Protein AF-A0A6C1NPS7-F1 (afdb_monomer_lite)

Radius of gyration: 22.15 Å; chains: 1; bounding box: 66×22×76 Å

Foldseek 3Di:
DDDDPDDPPPPPPPPVVLVVLLVVLLVQCVVLPDDPVLSVVQDSVRSSVLSVVLVPDDPVCSNVSSVVSCVVVVSDPPCVNVPPPPPPPPPPDD

Secondary structure (DSSP, 8-state):
--PPPP-------HHHHHHHHHHHHHHHHHHHT--HHHHTTS-HHHHHHHHHHHHHS-TTTHHHHHHHHHHHTTSS-THHHH------------

Sequence (94 aa):
MFEPQEKADFHMNDSVTEDSVAVDAKRILLRYGVPVAILGDIGEADRIELAREVSRTAVPDRGDRLKELLVEKGYLGPEVLEAPKRKKRRKKKK

pLDDT: mean 78.63, std 16.17, range [44.78, 94.38]

Str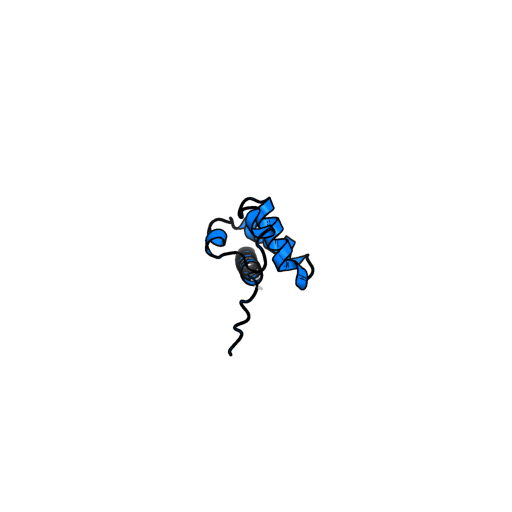ucture (mmCIF, N/CA/C/O backbone):
data_AF-A0A6C1NPS7-F1
#
_entry.id   AF-A0A6C1NPS7-F1
#
loop_
_atom_site.group_PDB
_atom_site.id
_atom_site.type_symbol
_atom_site.label_atom_id
_atom_site.label_alt_id
_atom_site.label_comp_id
_atom_site.label_asym_id
_atom_site.label_entity_id
_atom_site.label_seq_id
_atom_site.pdbx_PDB_ins_code
_atom_site.Cartn_x
_atom_site.Cartn_y
_atom_site.Cartn_z
_atom_site.occupancy
_atom_site.B_iso_or_equiv
_atom_site.auth_seq_id
_atom_site.auth_comp_id
_atom_site.auth_asym_id
_atom_site.auth_atom_id
_atom_site.pdbx_PDB_model_num
ATOM 1 N N . MET A 1 1 ? 51.424 -9.106 -36.170 1.00 44.78 1 MET A N 1
ATOM 2 C CA . MET A 1 1 ? 49.970 -9.346 -36.256 1.00 44.78 1 MET A CA 1
ATOM 3 C C . MET A 1 1 ? 49.417 -9.145 -34.863 1.00 44.78 1 MET A C 1
ATOM 5 O O . MET A 1 1 ? 49.891 -9.811 -33.956 1.00 44.78 1 MET A O 1
ATOM 9 N N . PHE A 1 2 ? 48.546 -8.158 -34.678 1.00 51.28 2 PHE A N 1
ATOM 10 C CA . PHE A 1 2 ? 47.922 -7.852 -33.393 1.00 51.28 2 PHE A CA 1
ATOM 11 C C . PHE A 1 2 ? 46.442 -8.181 -33.572 1.00 51.28 2 PHE A C 1
ATOM 13 O O . PHE A 1 2 ? 45.776 -7.532 -34.378 1.00 51.28 2 PHE A O 1
ATOM 20 N N . GLU A 1 3 ? 45.968 -9.247 -32.934 1.00 60.12 3 GLU A N 1
ATOM 21 C CA . GLU A 1 3 ? 44.545 -9.588 -32.937 1.00 60.12 3 GLU A CA 1
ATOM 22 C C . GLU A 1 3 ? 43.798 -8.573 -32.060 1.00 60.12 3 GLU A C 1
ATOM 24 O O . GLU A 1 3 ? 44.157 -8.403 -30.889 1.00 60.12 3 GLU A O 1
ATOM 29 N N . PRO A 1 4 ? 42.792 -7.856 -32.587 1.00 61.94 4 PRO A N 1
ATOM 30 C CA . PRO A 1 4 ? 41.958 -7.008 -31.757 1.00 61.94 4 PRO A CA 1
ATOM 31 C C . PRO A 1 4 ? 41.005 -7.903 -30.958 1.00 61.94 4 PRO A C 1
ATOM 33 O O . PRO A 1 4 ? 40.188 -8.616 -31.533 1.00 61.94 4 PRO A O 1
ATOM 36 N N . GLN A 1 5 ? 41.119 -7.865 -29.629 1.00 60.88 5 GLN A N 1
ATOM 37 C CA . GLN A 1 5 ? 40.161 -8.510 -28.733 1.00 60.88 5 GLN A CA 1
ATOM 38 C C . GLN A 1 5 ? 38.755 -7.955 -28.994 1.00 60.88 5 GLN A C 1
ATOM 40 O O . GLN A 1 5 ? 38.541 -6.739 -28.949 1.00 60.88 5 GLN A O 1
ATOM 45 N N . GLU A 1 6 ? 37.825 -8.864 -29.288 1.00 58.84 6 GLU A N 1
ATOM 46 C CA . GLU A 1 6 ? 36.400 -8.599 -29.446 1.00 58.84 6 GLU A CA 1
ATOM 47 C C . GLU A 1 6 ? 35.880 -7.797 -28.252 1.00 58.84 6 GLU A C 1
ATOM 49 O O . GLU A 1 6 ? 36.061 -8.164 -27.087 1.00 58.84 6 GLU A O 1
ATOM 54 N N . LYS A 1 7 ? 35.227 -6.671 -28.546 1.00 59.28 7 LYS A N 1
ATOM 55 C CA . LYS A 1 7 ? 34.462 -5.945 -27.543 1.00 59.28 7 LYS A CA 1
ATOM 56 C C . LYS A 1 7 ? 33.298 -6.838 -27.143 1.00 59.28 7 LYS A C 1
ATOM 58 O O . LYS A 1 7 ? 32.367 -7.012 -27.918 1.00 59.28 7 LYS A O 1
ATOM 63 N N . ALA A 1 8 ? 33.367 -7.408 -25.946 1.00 59.34 8 ALA A N 1
ATOM 64 C CA . ALA A 1 8 ? 32.209 -8.010 -25.317 1.00 59.34 8 ALA A CA 1
ATOM 65 C C . ALA A 1 8 ? 31.149 -6.913 -25.153 1.00 59.34 8 ALA A C 1
ATOM 67 O O . ALA A 1 8 ? 31.277 -6.038 -24.293 1.00 59.34 8 ALA A O 1
ATOM 68 N N . ASP A 1 9 ? 30.136 -6.932 -26.016 1.00 54.50 9 ASP A N 1
ATOM 69 C CA . ASP A 1 9 ? 28.911 -6.169 -25.838 1.00 54.50 9 ASP A CA 1
ATOM 70 C C . ASP A 1 9 ? 28.273 -6.625 -24.525 1.00 54.50 9 ASP A C 1
ATOM 72 O O . ASP A 1 9 ? 27.632 -7.675 -24.434 1.00 54.50 9 ASP A O 1
ATOM 76 N N . PHE A 1 10 ? 28.509 -5.846 -23.474 1.00 56.34 10 PHE A N 1
ATOM 77 C CA . PHE A 1 10 ? 27.845 -5.974 -22.190 1.00 56.34 10 PHE A CA 1
ATOM 78 C C . PHE A 1 10 ? 26.362 -5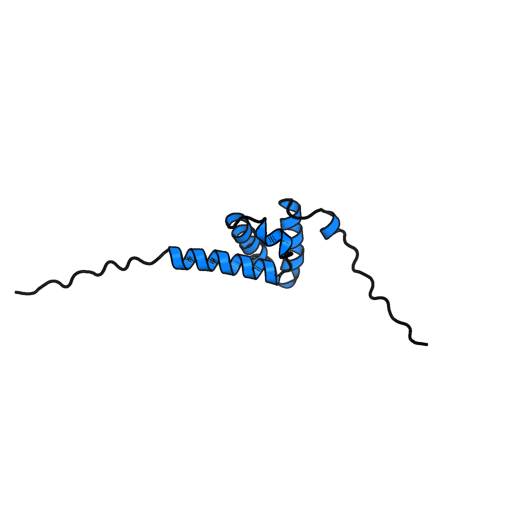.651 -22.404 1.00 56.34 10 PHE A C 1
ATOM 80 O O . PHE A 1 10 ? 25.931 -4.509 -22.255 1.00 56.34 10 PHE A O 1
ATOM 87 N N . HIS A 1 11 ? 25.585 -6.657 -22.809 1.00 58.03 11 HIS A N 1
ATOM 88 C CA . HIS A 1 11 ? 24.130 -6.616 -22.747 1.00 58.03 11 HIS A CA 1
ATOM 89 C C . HIS A 1 11 ? 23.746 -6.558 -21.264 1.00 58.03 11 HIS A C 1
ATOM 91 O O . HIS A 1 11 ? 23.625 -7.572 -20.579 1.00 58.03 11 HIS A O 1
ATOM 97 N N . MET A 1 12 ? 23.644 -5.333 -20.753 1.00 56.09 12 MET A N 1
ATOM 98 C CA . MET A 1 12 ? 23.063 -5.015 -19.458 1.00 56.09 12 MET A CA 1
ATOM 99 C C . MET A 1 12 ? 21.625 -5.550 -19.471 1.00 56.09 12 MET A C 1
ATOM 101 O O . MET A 1 12 ? 20.788 -5.069 -20.22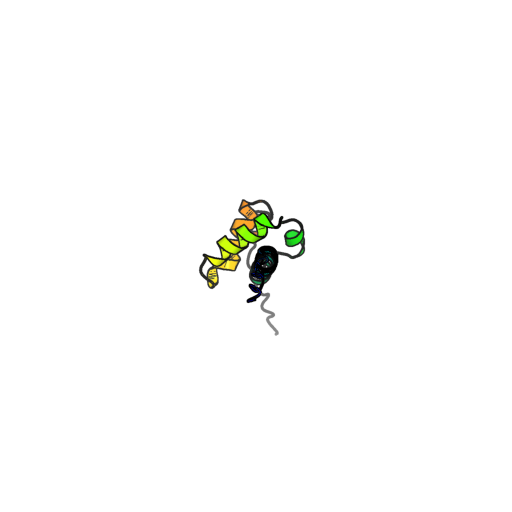7 1.00 56.09 12 MET A O 1
ATOM 105 N N . ASN A 1 13 ? 21.360 -6.597 -18.690 1.00 54.12 13 ASN A N 1
ATOM 106 C CA . ASN A 1 13 ? 20.034 -7.191 -18.554 1.00 54.12 13 ASN A CA 1
ATOM 107 C C . ASN A 1 13 ? 19.062 -6.187 -17.907 1.00 54.12 13 ASN A C 1
ATOM 109 O O . ASN A 1 13 ? 18.944 -6.157 -16.681 1.00 54.12 13 ASN A O 1
ATOM 113 N N . ASP A 1 14 ? 18.315 -5.428 -18.709 1.00 55.78 14 ASP A N 1
ATOM 114 C CA . ASP A 1 14 ? 17.176 -4.628 -18.226 1.00 55.78 14 ASP A CA 1
ATOM 115 C C . ASP A 1 14 ? 16.111 -5.497 -17.512 1.00 55.78 14 ASP A C 1
ATOM 117 O O . ASP A 1 14 ? 15.405 -5.025 -16.618 1.00 55.78 14 ASP A O 1
ATOM 121 N N . SER A 1 15 ? 16.057 -6.805 -17.801 1.00 53.09 15 SER A N 1
ATOM 122 C CA . SER A 1 15 ? 15.117 -7.745 -17.174 1.00 53.09 15 SER A CA 1
ATOM 123 C C . SER A 1 15 ? 15.363 -7.983 -15.676 1.00 53.09 15 SER A C 1
ATOM 125 O O . SER A 1 15 ? 14.413 -8.172 -14.921 1.00 53.09 15 SER A O 1
ATOM 127 N N . VAL A 1 16 ? 16.615 -7.926 -15.198 1.00 54.72 16 VAL A N 1
ATOM 128 C CA . VAL A 1 16 ? 16.935 -8.160 -13.771 1.00 54.72 16 VAL A CA 1
ATOM 129 C C . VAL A 1 16 ? 16.415 -7.011 -12.896 1.00 54.72 16 VAL A C 1
ATOM 131 O O . VAL A 1 16 ? 16.024 -7.209 -11.740 1.00 54.72 16 VAL A O 1
ATOM 134 N N . THR A 1 17 ? 16.389 -5.797 -13.445 1.00 58.97 17 THR A N 1
ATOM 135 C CA . THR A 1 17 ? 15.870 -4.609 -12.764 1.00 58.97 17 THR A CA 1
ATOM 136 C C . THR A 1 17 ? 14.348 -4.585 -12.696 1.00 58.97 17 THR A C 1
ATOM 138 O O . THR A 1 17 ? 13.813 -4.218 -11.650 1.00 58.97 17 THR A O 1
ATOM 141 N N . GLU A 1 18 ? 13.642 -5.011 -13.745 1.00 61.22 18 GLU A N 1
ATOM 142 C CA . GLU A 1 18 ? 12.172 -5.020 -13.752 1.00 61.22 18 GLU A CA 1
ATOM 143 C C . GLU A 1 18 ? 11.593 -6.050 -12.774 1.00 61.22 18 GLU A C 1
ATOM 145 O O . GLU A 1 18 ? 10.762 -5.689 -11.933 1.00 61.22 18 GLU A O 1
ATOM 150 N N . ASP A 1 19 ? 12.128 -7.277 -12.766 1.00 68.06 19 ASP A N 1
ATOM 151 C CA . ASP A 1 19 ? 11.752 -8.306 -11.785 1.00 68.06 19 ASP A CA 1
ATOM 152 C C . ASP A 1 19 ? 11.968 -7.814 -10.340 1.00 68.06 19 ASP A C 1
ATOM 154 O O . ASP A 1 19 ? 11.166 -8.075 -9.436 1.00 68.06 19 ASP A O 1
ATOM 158 N N . SER A 1 20 ? 13.027 -7.029 -10.114 1.00 82.44 20 SER A N 1
ATOM 159 C CA . SER A 1 20 ? 13.324 -6.449 -8.801 1.00 82.44 20 SER A CA 1
ATOM 160 C C . SER A 1 20 ? 12.282 -5.409 -8.368 1.00 82.44 20 SER A C 1
ATOM 162 O O . SER A 1 20 ? 11.902 -5.374 -7.195 1.00 82.44 20 SER A O 1
ATOM 164 N N . VAL A 1 21 ? 11.780 -4.584 -9.295 1.00 87.88 21 VAL A N 1
ATOM 165 C CA . VAL A 1 21 ? 10.762 -3.558 -9.005 1.00 87.88 21 VAL A CA 1
ATOM 166 C C . VAL A 1 21 ? 9.414 -4.200 -8.681 1.00 87.88 21 VAL A C 1
ATOM 168 O O . VAL A 1 21 ? 8.753 -3.784 -7.727 1.00 87.88 21 VAL A O 1
ATOM 171 N N . ALA A 1 22 ? 9.015 -5.236 -9.419 1.00 89.81 22 ALA A N 1
ATOM 172 C CA . ALA A 1 22 ? 7.768 -5.956 -9.172 1.00 89.81 22 ALA A CA 1
ATOM 173 C C . ALA A 1 22 ? 7.759 -6.643 -7.794 1.00 89.81 22 ALA A C 1
ATOM 175 O O . ALA A 1 22 ? 6.770 -6.577 -7.050 1.00 89.81 22 ALA A O 1
ATOM 176 N N . VAL A 1 23 ? 8.880 -7.269 -7.420 1.00 91.38 23 VAL A N 1
ATOM 177 C CA . VAL A 1 23 ? 9.056 -7.908 -6.108 1.00 91.38 23 VAL A CA 1
ATOM 178 C C . VAL A 1 23 ? 9.044 -6.874 -4.981 1.00 91.38 23 VAL A C 1
ATOM 180 O O . VAL A 1 23 ? 8.379 -7.095 -3.961 1.00 91.38 23 VAL A O 1
ATOM 183 N N . ASP A 1 24 ? 9.727 -5.740 -5.151 1.00 92.69 24 ASP A N 1
ATOM 184 C CA . ASP A 1 24 ? 9.740 -4.672 -4.147 1.00 92.69 24 ASP A CA 1
ATOM 185 C C . ASP A 1 24 ? 8.357 -4.036 -3.975 1.00 92.69 24 ASP A C 1
ATOM 187 O O . ASP A 1 24 ? 7.877 -3.891 -2.850 1.00 92.69 24 ASP A O 1
ATOM 191 N N . ALA A 1 25 ? 7.646 -3.782 -5.076 1.00 94.25 25 ALA A N 1
ATOM 192 C CA . ALA A 1 25 ? 6.277 -3.285 -5.040 1.00 94.25 25 ALA A CA 1
ATOM 193 C C . ALA A 1 25 ? 5.362 -4.222 -4.242 1.00 94.25 25 ALA A C 1
ATOM 195 O O . ALA A 1 25 ? 4.682 -3.798 -3.303 1.00 94.25 25 ALA A O 1
ATOM 196 N N . LYS A 1 26 ? 5.412 -5.528 -4.534 1.00 93.19 26 LYS A N 1
ATOM 197 C CA . LYS A 1 26 ? 4.673 -6.548 -3.779 1.00 93.19 26 LYS A CA 1
ATOM 198 C C . LYS A 1 26 ? 5.023 -6.514 -2.286 1.00 93.19 26 LYS A C 1
ATOM 200 O O . LYS A 1 26 ? 4.134 -6.591 -1.438 1.00 93.19 26 LYS A O 1
ATOM 205 N N . ARG A 1 27 ? 6.307 -6.375 -1.948 1.00 93.50 27 ARG A N 1
ATOM 206 C CA . ARG A 1 27 ? 6.799 -6.328 -0.564 1.00 93.50 27 ARG A CA 1
ATOM 207 C C . ARG A 1 27 ? 6.358 -5.060 0.174 1.00 93.50 27 ARG A C 1
ATOM 209 O O . ARG A 1 27 ? 5.972 -5.157 1.339 1.00 93.50 27 ARG A O 1
ATOM 216 N N . ILE A 1 28 ? 6.376 -3.898 -0.479 1.00 93.69 28 ILE A N 1
ATOM 217 C CA . ILE A 1 28 ? 5.880 -2.625 0.065 1.00 93.69 28 ILE A CA 1
ATOM 218 C C . ILE A 1 28 ? 4.391 -2.744 0.394 1.00 93.69 28 ILE A C 1
ATOM 220 O O . ILE A 1 28 ? 3.985 -2.446 1.518 1.00 93.69 28 ILE A O 1
ATOM 224 N N . LEU A 1 29 ? 3.591 -3.241 -0.549 1.00 93.62 29 LEU A N 1
ATOM 225 C CA . LEU A 1 29 ? 2.149 -3.418 -0.376 1.00 93.62 29 LEU A CA 1
ATOM 226 C C . LEU A 1 29 ? 1.821 -4.342 0.805 1.00 93.62 29 LEU A C 1
ATOM 228 O O . LEU A 1 29 ? 0.995 -4.004 1.654 1.00 93.62 29 LEU A O 1
ATOM 232 N N . LEU A 1 30 ? 2.526 -5.469 0.918 1.00 92.94 30 LEU A N 1
ATOM 233 C CA . LEU A 1 30 ? 2.380 -6.386 2.051 1.00 92.94 30 LEU A CA 1
ATOM 234 C C . LEU A 1 30 ? 2.800 -5.751 3.379 1.00 92.94 30 LEU A C 1
ATOM 236 O O . LEU A 1 30 ? 2.127 -5.937 4.392 1.00 92.94 30 LEU A O 1
ATOM 240 N N . ARG A 1 31 ? 3.891 -4.976 3.389 1.00 92.94 31 ARG A N 1
ATOM 241 C CA . ARG A 1 31 ? 4.402 -4.321 4.600 1.00 92.94 31 ARG A CA 1
ATOM 242 C C . ARG A 1 31 ? 3.397 -3.340 5.197 1.00 92.94 31 ARG A C 1
ATOM 244 O O . ARG A 1 31 ? 3.311 -3.235 6.418 1.00 92.94 31 ARG A O 1
ATOM 251 N N . TYR A 1 32 ? 2.674 -2.618 4.347 1.00 93.06 32 TYR A N 1
ATOM 252 C CA . TYR A 1 32 ? 1.716 -1.596 4.767 1.00 93.06 32 TYR A CA 1
ATOM 253 C C . TYR A 1 32 ? 0.271 -2.106 4.871 1.00 93.06 32 TYR A C 1
ATOM 255 O O . TYR A 1 32 ? -0.603 -1.350 5.289 1.00 93.06 32 TYR A O 1
ATOM 263 N N . GLY A 1 33 ? 0.036 -3.396 4.605 1.00 87.62 33 GLY A N 1
ATOM 264 C CA . GLY A 1 33 ? -1.185 -4.088 5.017 1.00 87.62 33 GLY A CA 1
ATOM 265 C C . GLY A 1 33 ? -2.200 -4.374 3.914 1.00 87.62 33 GLY A C 1
ATOM 266 O O . GLY A 1 33 ? -3.372 -4.563 4.237 1.00 87.62 33 GLY A O 1
ATOM 267 N N . VAL A 1 34 ? -1.788 -4.447 2.641 1.00 90.00 34 VAL A N 1
ATOM 268 C CA . VAL A 1 34 ? -2.664 -4.993 1.590 1.00 90.00 34 VAL A CA 1
ATOM 269 C C . VAL A 1 34 ? -3.005 -6.452 1.914 1.00 90.00 34 VAL A C 1
ATOM 271 O O . VAL A 1 34 ? -2.091 -7.257 2.126 1.00 90.00 34 VAL A O 1
ATOM 274 N N . PRO A 1 35 ? -4.295 -6.833 1.936 1.00 87.44 35 PRO A N 1
ATOM 275 C CA . PRO A 1 35 ? -4.690 -8.224 2.105 1.00 87.44 35 PRO A CA 1
ATOM 276 C C . PRO A 1 35 ? -4.130 -9.106 0.985 1.00 87.44 35 PRO A C 1
ATOM 278 O O . PRO A 1 35 ? -4.298 -8.807 -0.195 1.00 87.44 35 PRO A O 1
ATOM 281 N N . VAL A 1 36 ? -3.521 -10.240 1.351 1.00 85.69 36 VAL A N 1
ATOM 282 C CA . VAL A 1 36 ? -2.941 -11.193 0.383 1.00 85.69 36 VAL A CA 1
ATOM 283 C C . VAL A 1 36 ? -3.979 -11.672 -0.637 1.00 85.69 36 VAL A C 1
ATOM 285 O O . VAL A 1 36 ? -3.631 -11.867 -1.796 1.00 85.69 36 VAL A O 1
ATOM 288 N N . ALA A 1 37 ? -5.242 -11.807 -0.215 1.00 87.44 37 ALA A N 1
ATOM 289 C CA . ALA A 1 37 ? -6.351 -12.212 -1.077 1.00 87.44 37 ALA A CA 1
ATOM 290 C C . ALA A 1 37 ? -6.540 -11.278 -2.283 1.00 87.44 37 ALA A C 1
ATOM 292 O O . ALA A 1 37 ? -6.781 -11.760 -3.375 1.00 87.44 37 ALA A O 1
ATOM 293 N N . ILE A 1 38 ? -6.361 -9.969 -2.090 1.00 86.94 38 ILE A N 1
ATOM 294 C CA . ILE A 1 38 ? -6.581 -8.946 -3.124 1.00 86.94 38 ILE A CA 1
ATOM 295 C C . ILE A 1 38 ? -5.291 -8.683 -3.905 1.00 86.94 38 ILE A C 1
ATOM 297 O O . ILE A 1 38 ? -5.315 -8.322 -5.073 1.00 86.94 38 ILE A O 1
ATOM 301 N N . LEU A 1 39 ? -4.126 -8.904 -3.289 1.00 88.31 39 LEU A N 1
ATOM 302 C CA . LEU A 1 39 ? -2.824 -8.687 -3.929 1.00 88.31 39 LEU A CA 1
ATOM 303 C C . LEU A 1 39 ? -2.612 -9.531 -5.201 1.00 88.31 39 LEU A C 1
ATOM 305 O O . LEU A 1 39 ? -1.791 -9.162 -6.045 1.00 88.31 39 LEU A O 1
ATOM 309 N N . GLY A 1 40 ? -3.300 -10.673 -5.300 1.00 86.31 40 GLY A N 1
ATOM 310 C CA . GLY A 1 40 ? -3.323 -11.517 -6.496 1.00 86.31 40 GLY A CA 1
ATOM 311 C C . GLY A 1 40 ? -4.173 -10.945 -7.632 1.00 86.31 40 GLY A C 1
ATOM 312 O O . GLY A 1 40 ? -3.824 -11.153 -8.789 1.00 86.31 40 GLY A O 1
ATOM 313 N N . ASP A 1 41 ? -5.218 -10.188 -7.298 1.00 88.62 41 ASP A N 1
ATOM 314 C CA . ASP A 1 41 ? -6.134 -9.560 -8.257 1.00 88.62 41 ASP A CA 1
ATOM 315 C C . ASP A 1 41 ? -5.573 -8.239 -8.807 1.00 88.62 41 ASP A C 1
ATOM 317 O O . ASP A 1 41 ? -5.938 -7.802 -9.896 1.00 88.62 41 ASP A O 1
ATOM 321 N N . ILE A 1 42 ? -4.653 -7.605 -8.070 1.00 89.38 42 ILE A N 1
ATOM 322 C CA . ILE A 1 42 ? -3.962 -6.389 -8.509 1.00 89.38 42 ILE A CA 1
ATOM 323 C C . ILE A 1 42 ? -2.885 -6.761 -9.538 1.00 89.38 42 ILE A C 1
ATOM 325 O O . ILE A 1 42 ? -1.905 -7.451 -9.224 1.00 89.38 42 ILE A O 1
ATOM 329 N N . GLY A 1 43 ? -3.041 -6.239 -10.755 1.00 90.44 43 GLY A N 1
ATOM 330 C CA . GLY A 1 43 ? -2.059 -6.373 -11.828 1.00 90.44 43 GLY A CA 1
ATOM 331 C C . GLY A 1 43 ? -0.696 -5.780 -11.459 1.00 90.44 43 GLY A C 1
ATOM 332 O O . GLY A 1 43 ? -0.570 -4.911 -10.598 1.00 90.44 43 GLY A O 1
ATOM 333 N N . GLU A 1 44 ? 0.366 -6.240 -12.113 1.00 91.56 44 GLU A N 1
ATOM 334 C CA . GLU A 1 44 ? 1.729 -5.822 -11.772 1.00 91.56 44 GLU A CA 1
ATOM 335 C C . GLU A 1 44 ? 1.964 -4.314 -11.914 1.00 91.56 44 GLU A C 1
ATOM 337 O O . GLU A 1 44 ? 2.495 -3.696 -10.990 1.00 91.56 44 GLU A O 1
ATOM 342 N N . ALA A 1 45 ? 1.503 -3.718 -13.017 1.00 90.94 45 ALA A N 1
ATOM 343 C CA . ALA A 1 45 ? 1.604 -2.280 -13.254 1.00 90.94 45 ALA A CA 1
ATOM 344 C C . ALA A 1 45 ? 0.945 -1.471 -12.124 1.00 90.94 45 ALA A C 1
ATOM 346 O O . ALA A 1 45 ? 1.550 -0.540 -11.588 1.00 90.94 45 ALA A O 1
ATOM 347 N N . ASP A 1 46 ? -0.243 -1.894 -11.686 1.00 92.62 46 ASP A N 1
ATOM 348 C CA . ASP A 1 46 ? -0.949 -1.267 -10.571 1.00 92.62 46 ASP A CA 1
ATOM 349 C C . ASP A 1 46 ? -0.205 -1.440 -9.250 1.00 92.62 46 ASP A C 1
ATOM 351 O O . ASP A 1 46 ? -0.137 -0.498 -8.460 1.00 92.62 46 ASP A O 1
ATOM 355 N N . ARG A 1 47 ? 0.396 -2.611 -8.996 1.00 93.06 47 ARG A N 1
ATOM 356 C CA . ARG A 1 47 ? 1.199 -2.820 -7.783 1.00 93.06 47 ARG A CA 1
ATOM 357 C C . ARG A 1 47 ? 2.374 -1.854 -7.723 1.00 93.06 47 ARG A C 1
ATOM 359 O O . ARG A 1 47 ? 2.638 -1.286 -6.663 1.00 93.06 47 ARG A O 1
ATOM 366 N N . ILE A 1 48 ? 3.068 -1.673 -8.844 1.00 93.88 48 ILE A N 1
ATOM 367 C CA . ILE A 1 48 ? 4.212 -0.764 -8.950 1.00 93.88 48 ILE A CA 1
ATOM 368 C C . ILE A 1 48 ? 3.760 0.682 -8.737 1.00 93.88 48 ILE A C 1
ATOM 370 O O . ILE A 1 48 ? 4.396 1.417 -7.980 1.00 93.88 48 ILE A O 1
ATOM 374 N N . GLU A 1 49 ? 2.653 1.090 -9.352 1.00 94.12 49 GLU A N 1
ATOM 375 C CA . GLU A 1 49 ? 2.108 2.437 -9.192 1.00 94.12 49 GLU A CA 1
ATOM 376 C C . GLU A 1 49 ? 1.699 2.718 -7.739 1.00 94.12 49 GLU A C 1
ATOM 378 O O . GLU A 1 49 ? 2.155 3.697 -7.145 1.00 94.12 49 GLU A O 1
ATOM 383 N N . LEU A 1 50 ? 0.933 1.811 -7.126 1.00 93.81 50 LEU A N 1
ATOM 384 C CA . LEU A 1 50 ? 0.528 1.908 -5.723 1.00 93.81 50 LEU A CA 1
ATOM 385 C C . LEU A 1 50 ? 1.747 1.977 -4.793 1.00 93.81 50 LEU A C 1
ATOM 387 O O . LEU A 1 50 ? 1.802 2.815 -3.895 1.00 93.81 50 LEU A O 1
ATOM 391 N N . ALA A 1 51 ? 2.757 1.132 -5.010 1.00 94.31 51 ALA A N 1
ATOM 392 C CA . ALA A 1 51 ? 3.971 1.126 -4.199 1.00 94.31 51 ALA A CA 1
ATOM 393 C C . ALA A 1 51 ? 4.777 2.429 -4.323 1.00 94.31 51 ALA A C 1
ATOM 395 O O . ALA A 1 51 ? 5.326 2.907 -3.323 1.00 94.31 51 ALA A O 1
ATOM 396 N N . ARG A 1 52 ? 4.833 3.028 -5.519 1.00 94.38 52 ARG A N 1
ATOM 397 C CA . ARG A 1 52 ? 5.464 4.339 -5.740 1.00 94.38 52 ARG A CA 1
ATOM 398 C C . ARG A 1 52 ? 4.721 5.434 -4.988 1.00 94.38 52 ARG A C 1
ATOM 400 O O . ARG A 1 52 ? 5.357 6.219 -4.288 1.00 94.38 52 ARG A O 1
ATOM 407 N N . GLU A 1 53 ? 3.397 5.448 -5.084 1.00 94.12 53 GLU A N 1
ATOM 408 C CA . GLU A 1 53 ? 2.552 6.441 -4.424 1.00 94.12 53 GLU A CA 1
ATOM 409 C C . GLU A 1 53 ? 2.693 6.358 -2.897 1.00 94.12 53 GLU A C 1
ATOM 411 O O . GLU A 1 53 ? 2.975 7.352 -2.226 1.00 94.12 53 GLU A O 1
ATOM 416 N N . VAL A 1 54 ? 2.645 5.141 -2.348 1.00 93.19 54 VAL A N 1
ATOM 417 C CA . VAL A 1 54 ? 2.905 4.883 -0.927 1.00 93.19 54 VAL A CA 1
ATOM 418 C C . VAL A 1 54 ? 4.318 5.321 -0.539 1.00 93.19 54 VAL A C 1
ATOM 420 O O . VAL A 1 54 ? 4.502 5.989 0.474 1.00 93.19 54 VAL A O 1
ATOM 423 N N . SER A 1 55 ? 5.338 5.025 -1.341 1.00 92.12 55 SER A N 1
ATOM 424 C CA . SER A 1 55 ? 6.723 5.394 -1.014 1.00 92.12 55 SER A CA 1
ATOM 425 C C . SER A 1 55 ? 6.952 6.906 -0.934 1.00 92.12 55 SER A C 1
ATOM 427 O O . SER A 1 55 ? 7.780 7.344 -0.132 1.00 92.12 55 SER A O 1
ATOM 429 N N . ARG A 1 56 ? 6.194 7.706 -1.695 1.00 93.81 56 ARG A N 1
ATOM 430 C CA . ARG A 1 56 ? 6.237 9.178 -1.632 1.00 93.81 56 ARG A CA 1
ATOM 431 C C . ARG A 1 56 ? 5.586 9.751 -0.374 1.00 93.81 56 ARG A C 1
ATOM 433 O O . ARG A 1 56 ? 5.875 10.886 -0.011 1.00 93.81 56 ARG A O 1
ATOM 440 N N . THR A 1 57 ? 4.736 8.985 0.306 1.00 92.81 57 THR A N 1
ATOM 441 C CA . THR A 1 57 ? 4.099 9.433 1.551 1.00 92.81 57 THR A CA 1
ATOM 442 C C . THR A 1 57 ? 4.982 9.219 2.775 1.00 92.81 57 THR A C 1
ATOM 444 O O . THR A 1 57 ? 5.873 8.357 2.797 1.00 92.81 57 THR A O 1
ATOM 447 N N . ALA A 1 58 ? 4.738 10.023 3.812 1.00 92.88 58 ALA A N 1
ATOM 448 C CA . ALA A 1 58 ? 5.446 9.918 5.076 1.00 92.88 58 ALA A CA 1
ATOM 449 C C . ALA A 1 58 ? 5.217 8.534 5.699 1.00 92.88 58 ALA A C 1
ATOM 451 O O . ALA A 1 58 ? 4.107 8.010 5.704 1.00 92.88 58 ALA A O 1
ATOM 452 N N . VAL A 1 59 ? 6.282 7.940 6.247 1.00 90.88 59 VAL A N 1
ATOM 453 C CA . VAL A 1 59 ? 6.258 6.589 6.834 1.00 90.88 59 VAL A CA 1
ATOM 454 C C . VAL A 1 59 ? 5.064 6.311 7.764 1.00 90.88 59 VAL A C 1
ATOM 456 O O . VAL A 1 59 ? 4.508 5.219 7.625 1.00 90.88 59 VAL A O 1
ATOM 459 N N . PRO A 1 60 ? 4.653 7.215 8.681 1.00 92.31 60 PRO A N 1
ATOM 460 C CA . PRO A 1 60 ? 3.504 6.954 9.551 1.00 92.31 60 PRO A CA 1
ATOM 461 C C . PRO A 1 60 ? 2.166 6.859 8.80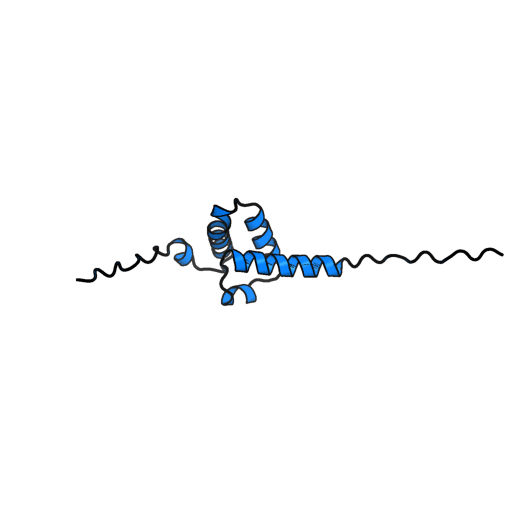2 1.00 92.31 60 PRO A C 1
ATOM 463 O O . PRO A 1 60 ? 1.306 6.093 9.227 1.00 92.31 60 PRO A O 1
ATOM 466 N N . ASP A 1 61 ? 2.016 7.557 7.675 1.00 92.69 61 ASP A N 1
ATOM 467 C CA . ASP A 1 61 ? 0.733 7.723 6.976 1.00 92.69 61 ASP A CA 1
ATOM 468 C C . ASP A 1 61 ? 0.550 6.730 5.815 1.00 92.69 61 ASP A C 1
ATOM 470 O O . ASP A 1 61 ? -0.549 6.543 5.296 1.00 92.69 61 ASP A O 1
ATOM 474 N N . ARG A 1 62 ? 1.625 6.033 5.429 1.00 92.25 62 ARG A N 1
ATOM 475 C CA . ARG A 1 62 ? 1.662 5.068 4.315 1.00 92.25 62 ARG A CA 1
ATOM 476 C C . ARG A 1 62 ? 0.559 4.018 4.351 1.00 92.25 62 ARG A C 1
ATOM 478 O O . ARG A 1 62 ? 0.014 3.671 3.308 1.00 92.25 62 ARG A O 1
ATOM 485 N N . GLY A 1 63 ? 0.260 3.486 5.534 1.00 90.06 63 GLY A N 1
ATOM 486 C CA . GLY A 1 63 ? -0.755 2.444 5.693 1.00 90.06 63 GLY A CA 1
ATOM 487 C C . GLY A 1 63 ? -2.171 2.955 5.440 1.00 90.06 63 GLY A C 1
ATOM 488 O O . GLY A 1 63 ? -2.980 2.241 4.854 1.00 90.06 63 GLY A O 1
ATOM 489 N N . ASP A 1 64 ? -2.467 4.186 5.852 1.00 91.50 64 ASP A N 1
ATOM 490 C CA . ASP A 1 64 ? -3.782 4.785 5.633 1.00 91.50 64 ASP A CA 1
ATOM 491 C C . ASP A 1 64 ? -3.915 5.279 4.191 1.00 91.50 64 ASP A C 1
ATOM 493 O O . ASP A 1 64 ? -4.901 4.949 3.533 1.00 91.50 64 ASP A O 1
ATOM 497 N N . ARG A 1 65 ? -2.860 5.890 3.634 1.00 92.62 65 ARG A N 1
ATOM 498 C CA . ARG A 1 65 ? -2.824 6.259 2.213 1.00 92.62 65 ARG A CA 1
ATOM 499 C C . ARG A 1 65 ? -3.026 5.059 1.290 1.00 92.62 65 ARG A C 1
ATOM 501 O O . ARG A 1 65 ? -3.745 5.147 0.303 1.00 92.62 65 ARG A O 1
ATOM 508 N N . LEU A 1 66 ? -2.402 3.925 1.600 1.00 92.81 66 LEU A N 1
ATOM 509 C CA . LEU A 1 66 ? -2.559 2.707 0.810 1.00 92.81 66 LEU A CA 1
ATOM 510 C C . LEU A 1 66 ? -4.012 2.220 0.787 1.00 92.81 66 LEU A C 1
ATOM 512 O O . LEU A 1 66 ? -4.492 1.800 -0.260 1.00 92.81 66 LEU A O 1
ATOM 516 N N . LYS A 1 67 ? -4.731 2.300 1.912 1.00 90.69 67 LYS A N 1
ATOM 517 C CA . LYS A 1 67 ? -6.157 1.940 1.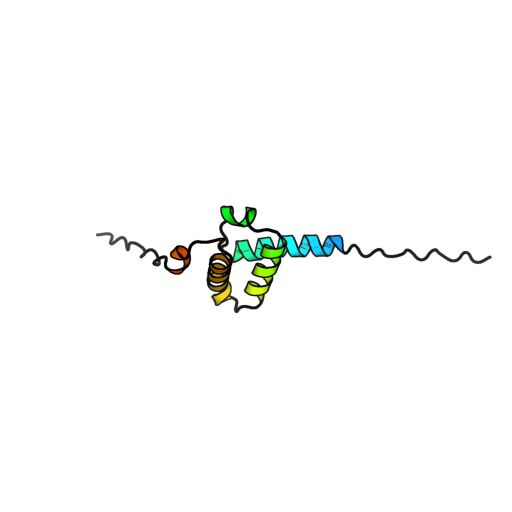947 1.00 90.69 67 LYS A CA 1
ATOM 518 C C . LYS A 1 67 ? -6.989 2.880 1.086 1.00 90.69 67 LYS A C 1
ATOM 520 O O . LYS A 1 67 ? -7.839 2.394 0.352 1.00 90.69 67 LYS A O 1
ATOM 525 N N . GLU A 1 68 ? -6.737 4.187 1.158 1.00 91.56 68 GLU A N 1
ATOM 526 C CA . GLU A 1 68 ? -7.420 5.175 0.314 1.00 91.56 68 GLU A CA 1
ATOM 527 C C . GLU A 1 68 ? -7.240 4.844 -1.169 1.00 91.56 68 GLU A C 1
ATOM 529 O O . GLU A 1 68 ? -8.226 4.732 -1.889 1.00 91.56 68 GLU A O 1
ATOM 534 N N . LEU A 1 69 ? -6.000 4.587 -1.598 1.00 92.12 69 LEU A N 1
ATOM 535 C CA . LEU A 1 69 ? -5.688 4.249 -2.989 1.00 92.12 69 LEU A CA 1
ATOM 536 C C . LEU A 1 69 ? -6.345 2.938 -3.441 1.00 92.12 69 LEU A C 1
ATOM 538 O O . LEU A 1 69 ? -6.805 2.827 -4.575 1.00 92.12 69 LEU A O 1
ATOM 542 N N . LEU A 1 70 ? -6.404 1.931 -2.565 1.00 91.25 70 LEU A N 1
ATOM 543 C CA . LEU A 1 70 ? -7.086 0.671 -2.866 1.00 91.25 70 LEU A CA 1
ATOM 544 C C . LEU A 1 70 ? -8.601 0.850 -3.003 1.00 91.25 70 LEU A C 1
ATOM 546 O O . LEU A 1 70 ? -9.212 0.173 -3.825 1.00 91.25 70 LEU A O 1
ATOM 550 N N . VAL A 1 71 ? -9.206 1.744 -2.219 1.00 91.00 71 VAL A N 1
ATOM 551 C CA . VAL A 1 71 ? -10.632 2.077 -2.343 1.00 91.00 71 VAL A CA 1
ATOM 552 C C . VAL A 1 71 ? -10.892 2.897 -3.605 1.00 91.00 71 VAL A C 1
ATOM 554 O O . VAL A 1 71 ? -11.830 2.595 -4.335 1.00 91.00 71 VAL A O 1
ATOM 557 N N . GLU A 1 72 ? -10.038 3.875 -3.910 1.00 89.94 72 GLU A N 1
ATOM 558 C CA . GLU A 1 72 ? -10.130 4.705 -5.117 1.00 89.94 72 GLU A CA 1
ATOM 559 C C . GLU A 1 72 ? -10.052 3.863 -6.398 1.00 89.94 72 GLU A C 1
ATOM 561 O O . GLU A 1 72 ? -10.845 4.053 -7.318 1.00 89.94 72 GLU A O 1
ATOM 566 N N . LYS A 1 73 ? -9.155 2.870 -6.429 1.00 87.69 73 LYS A N 1
ATOM 567 C CA . LYS A 1 73 ? -9.040 1.918 -7.544 1.00 87.69 73 LYS A CA 1
ATOM 568 C C . LYS A 1 73 ? -10.107 0.810 -7.541 1.00 87.69 73 LYS A C 1
ATOM 570 O O . LYS A 1 73 ? -10.134 0.001 -8.463 1.00 87.69 73 LYS A O 1
ATOM 575 N N . GLY A 1 74 ? -10.979 0.750 -6.532 1.00 88.00 74 GLY A N 1
ATOM 576 C CA . GLY A 1 74 ? -12.066 -0.233 -6.444 1.00 88.00 74 GLY A CA 1
ATOM 577 C C . GLY A 1 74 ? -11.648 -1.634 -5.979 1.00 88.00 74 GLY A C 1
ATOM 578 O O . GLY A 1 74 ? -12.451 -2.561 -6.043 1.00 88.00 74 GLY A O 1
ATOM 579 N N . TYR A 1 75 ? -10.418 -1.801 -5.483 1.00 86.62 75 TYR A N 1
ATOM 580 C CA . TYR A 1 75 ? -9.926 -3.061 -4.913 1.00 86.62 75 TYR A CA 1
ATOM 581 C C . TYR A 1 75 ? -10.478 -3.335 -3.506 1.00 86.62 75 TYR A C 1
ATOM 583 O O . TYR A 1 75 ? -10.513 -4.481 -3.060 1.00 86.62 75 TYR A O 1
ATOM 591 N N . LEU A 1 76 ? -10.893 -2.288 -2.788 1.00 85.50 76 LEU A N 1
ATOM 592 C CA . LEU A 1 76 ? -11.530 -2.375 -1.476 1.00 85.50 76 LEU A CA 1
ATOM 593 C C . LEU A 1 76 ? -12.840 -1.585 -1.454 1.00 85.50 76 LEU A C 1
ATOM 595 O O . LEU A 1 76 ? -12.972 -0.553 -2.105 1.00 85.50 76 LEU A O 1
ATOM 599 N N . GLY A 1 77 ? -13.794 -2.048 -0.646 1.00 83.50 77 GLY A N 1
ATOM 600 C CA . GLY A 1 77 ? -15.008 -1.289 -0.362 1.00 83.50 77 GLY A CA 1
ATOM 601 C C . GLY A 1 77 ? -14.730 -0.073 0.538 1.00 83.50 77 GLY A C 1
ATOM 602 O O . GLY A 1 77 ? -13.827 -0.124 1.382 1.00 83.50 77 GLY A O 1
ATOM 603 N N . PRO A 1 78 ? -15.533 1.005 0.438 1.00 76.50 78 PRO A N 1
ATOM 604 C CA . PRO A 1 78 ? -15.381 2.202 1.276 1.00 76.50 78 PRO A CA 1
ATOM 605 C C . PRO A 1 78 ? -15.566 1.914 2.777 1.00 76.50 78 PRO A C 1
ATOM 607 O O . PRO A 1 78 ? -15.045 2.633 3.627 1.00 76.50 78 PRO A O 1
ATOM 610 N N . GLU A 1 79 ? -16.229 0.807 3.112 1.00 71.62 79 GLU A N 1
ATOM 611 C CA . GLU A 1 79 ? -16.383 0.275 4.472 1.00 71.62 79 GLU A CA 1
ATOM 612 C C . GLU A 1 79 ? -15.056 0.055 5.219 1.00 71.62 79 GLU A C 1
ATOM 614 O O . GLU A 1 79 ? -15.019 0.078 6.451 1.00 71.62 79 GLU A O 1
ATOM 619 N N . VAL A 1 80 ? -13.948 -0.125 4.493 1.00 71.50 80 VAL A N 1
ATOM 620 C CA . VAL A 1 80 ? -12.620 -0.335 5.086 1.00 71.50 80 VAL A CA 1
ATOM 621 C C . VAL A 1 80 ? -12.018 0.963 5.634 1.00 71.50 80 VAL A C 1
ATOM 623 O O . VAL A 1 80 ? -11.242 0.909 6.591 1.00 71.50 80 VAL A O 1
ATOM 626 N N . LEU A 1 81 ? -12.399 2.123 5.089 1.00 69.31 81 LEU A N 1
ATOM 627 C CA . LEU A 1 81 ? -11.995 3.438 5.607 1.00 69.31 81 LEU A CA 1
ATOM 628 C C . LEU A 1 81 ? -12.797 3.817 6.862 1.00 69.31 81 LEU A C 1
ATOM 630 O O . LEU A 1 81 ? -12.265 4.433 7.783 1.00 69.31 81 LEU A O 1
ATOM 634 N N . GLU A 1 82 ? -14.054 3.381 6.922 1.00 64.25 82 GLU A N 1
ATOM 635 C CA . GLU A 1 82 ? -15.007 3.651 8.008 1.00 64.25 82 GLU A CA 1
ATOM 636 C C . GLU A 1 82 ? -14.857 2.700 9.215 1.00 64.25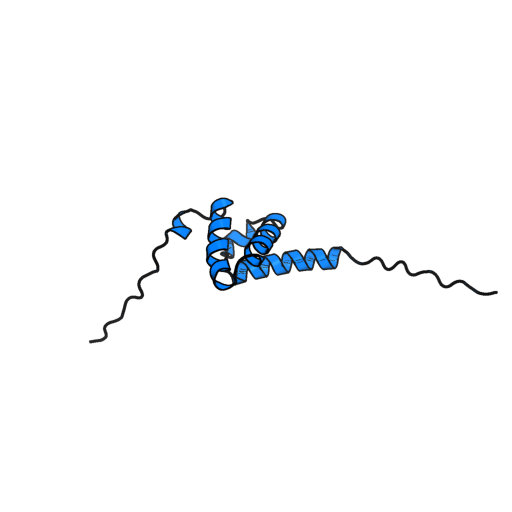 82 GLU A C 1
ATOM 638 O O . GLU A 1 82 ? -15.425 2.947 10.282 1.00 64.25 82 GLU A O 1
ATOM 643 N N . ALA A 1 83 ? -14.112 1.593 9.079 1.00 55.75 83 ALA A N 1
ATOM 644 C CA . ALA A 1 83 ? -14.106 0.510 10.062 1.00 55.75 83 ALA A CA 1
ATOM 645 C C . ALA A 1 83 ? -13.729 1.000 11.484 1.00 55.75 83 ALA A C 1
ATOM 647 O O . ALA A 1 83 ? -12.579 1.384 11.744 1.00 55.75 83 ALA A O 1
ATOM 648 N N . PRO A 1 84 ? -14.651 0.935 12.467 1.00 50.22 84 PRO A N 1
ATOM 649 C CA . PRO A 1 84 ? -14.386 1.435 13.805 1.00 50.22 84 PRO A CA 1
ATOM 650 C C . PRO A 1 84 ? -13.314 0.573 14.471 1.00 50.22 84 PRO A C 1
ATOM 652 O O . PRO A 1 84 ? -13.456 -0.649 14.582 1.00 50.22 84 PRO A O 1
ATOM 655 N N . LYS A 1 85 ? -12.247 1.221 14.968 1.00 55.56 85 LYS A N 1
ATOM 656 C CA . LYS A 1 85 ? -11.194 0.601 15.791 1.00 55.56 85 LYS A CA 1
ATOM 657 C C . LYS A 1 85 ? -11.864 -0.294 16.833 1.00 55.56 85 LYS A C 1
ATOM 659 O O . LYS A 1 85 ? -12.457 0.220 17.783 1.00 55.56 85 LYS A O 1
ATOM 664 N N . ARG A 1 86 ? -11.806 -1.624 16.655 1.00 53.91 86 ARG A N 1
ATOM 665 C CA . ARG A 1 86 ? -12.414 -2.594 17.583 1.00 53.91 86 ARG A CA 1
ATOM 666 C C . ARG A 1 86 ? -11.952 -2.237 18.994 1.00 53.91 86 ARG A C 1
ATOM 668 O O . ARG A 1 86 ? -10.785 -2.434 19.338 1.00 53.91 86 ARG A O 1
ATOM 675 N N . LYS A 1 87 ? -12.855 -1.664 19.800 1.00 53.88 87 LYS A N 1
ATOM 676 C CA . LYS A 1 87 ? -12.582 -1.285 21.189 1.00 53.88 87 LYS A CA 1
ATOM 677 C C . LYS A 1 87 ? -12.076 -2.538 21.894 1.00 53.88 87 LYS A C 1
ATOM 679 O O . LYS A 1 87 ? -12.825 -3.505 22.043 1.00 53.88 87 LYS A O 1
ATOM 684 N N . LYS A 1 88 ? -10.798 -2.542 22.296 1.00 54.69 88 LYS A N 1
ATOM 685 C CA . LYS A 1 88 ? -10.214 -3.611 23.113 1.00 54.69 88 LYS A CA 1
ATOM 686 C C . LYS A 1 88 ? -11.149 -3.816 24.304 1.00 54.69 88 LYS A C 1
ATOM 688 O O . LYS A 1 88 ? -11.267 -2.928 25.148 1.00 54.69 88 LYS A O 1
ATOM 693 N N . ARG A 1 89 ? -11.852 -4.954 24.351 1.00 58.88 89 ARG A N 1
ATOM 694 C CA . ARG A 1 89 ? -12.673 -5.351 25.502 1.00 58.88 89 ARG A CA 1
ATOM 695 C C . ARG A 1 89 ? -11.733 -5.394 26.705 1.00 58.88 89 ARG A C 1
ATOM 697 O O . ARG A 1 89 ? -10.985 -6.355 26.862 1.00 58.88 89 ARG A O 1
ATOM 704 N N . ARG A 1 90 ? -11.723 -4.335 27.526 1.00 61.69 90 ARG A N 1
ATOM 705 C CA . ARG A 1 90 ? -11.050 -4.335 28.829 1.00 61.69 90 ARG A CA 1
ATOM 706 C C . ARG A 1 90 ? -11.696 -5.466 29.620 1.00 61.69 90 ARG A C 1
ATOM 708 O O . ARG A 1 90 ? -12.837 -5.334 30.058 1.00 61.69 90 ARG A O 1
ATOM 715 N N . LYS A 1 91 ? -11.006 -6.599 29.763 1.00 57.97 91 LYS A N 1
ATOM 716 C CA . LYS A 1 91 ? -11.388 -7.607 30.751 1.00 57.97 91 LYS A CA 1
ATOM 717 C C . LYS A 1 91 ? -11.178 -6.957 32.120 1.00 57.97 91 LYS A C 1
ATOM 719 O O . LYS A 1 91 ? -10.053 -6.904 32.604 1.00 57.97 91 LYS A O 1
ATOM 724 N N . LYS A 1 92 ? -12.244 -6.417 32.720 1.00 57.00 92 LYS A N 1
ATOM 725 C CA . LYS A 1 92 ? -12.292 -6.211 34.170 1.00 57.00 92 LYS A CA 1
ATOM 726 C C . LYS A 1 92 ? -12.252 -7.607 34.785 1.00 57.00 92 LYS A C 1
ATOM 728 O O . LYS A 1 92 ? -13.214 -8.357 34.636 1.00 57.00 92 LYS A O 1
ATOM 733 N N . LYS A 1 93 ? -11.123 -7.981 35.386 1.00 58.62 93 LYS A N 1
ATOM 734 C CA . LYS A 1 93 ? -11.070 -9.146 36.267 1.00 58.62 93 LYS A CA 1
ATOM 735 C C . LYS A 1 93 ? -11.402 -8.643 37.675 1.00 58.62 93 LYS A C 1
ATOM 737 O O . LYS A 1 93 ? -10.836 -7.639 38.102 1.00 58.62 93 LYS A O 1
ATOM 742 N N . LYS A 1 94 ? -12.433 -9.266 38.239 1.00 62.38 94 LYS A N 1
ATOM 743 C CA . LYS A 1 94 ? -13.025 -9.056 39.561 1.00 62.38 94 LYS A CA 1
ATOM 744 C C . LYS A 1 94 ? -12.081 -9.552 40.650 1.00 62.38 94 LYS A C 1
ATOM 746 O O . LYS A 1 94 ? -11.320 -10.497 40.334 1.00 62.38 94 LYS A O 1
#